Protein AF-A0A938FVF0-F1 (afdb_monomer_lite)

Secondary structure (DSSP, 8-state):
--HHHHHHHHHHHHHHHHHHHHHHHHT-TTTTTT---SPBTTTB-HHHHHHHHHHHHHHHHHHHH-

pLDDT: mean 87.24, st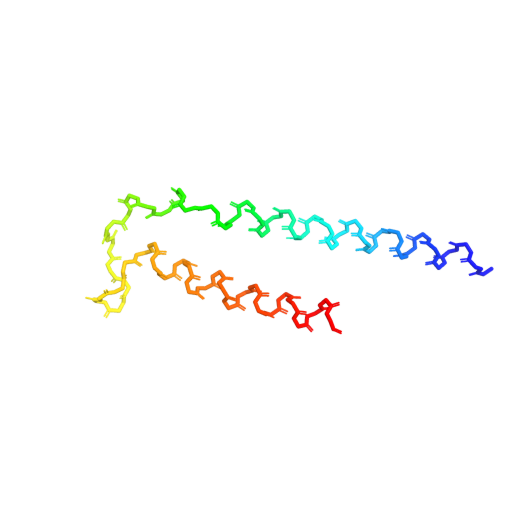d 10.69, range [54.0, 97.31]

Sequence (66 aa):
MSEARNVRTAGRRWWLALLVLVFYLLHQDFWLWRAAGPLAFGFLPPGLLYHALYTAAAAALMGLLV

Structure (mmCIF, N/CA/C/O backbone):
data_AF-A0A938FVF0-F1
#
_entry.id   AF-A0A938FVF0-F1
#
loop_
_atom_site.group_PDB
_atom_site.id
_atom_site.type_symbol
_atom_site.label_atom_id
_atom_site.label_alt_id
_atom_site.label_comp_id
_atom_site.label_asym_id
_atom_site.label_entity_id
_atom_site.label_seq_id
_atom_site.pdbx_PDB_ins_code
_atom_site.Cartn_x
_atom_site.Cartn_y
_atom_site.Cartn_z
_atom_site.occupancy
_atom_site.B_iso_or_equiv
_atom_site.auth_seq_id
_atom_site.auth_comp_id
_atom_site.auth_asym_id
_atom_site.auth_atom_id
_atom_site.pdbx_PDB_model_num
ATOM 1 N N . MET A 1 1 ? -23.010 7.059 30.984 1.00 54.00 1 MET A N 1
ATOM 2 C CA . MET A 1 1 ? -21.608 6.737 30.598 1.00 54.00 1 MET A CA 1
ATOM 3 C C . MET A 1 1 ? -21.456 5.748 29.423 1.00 54.00 1 MET A C 1
ATOM 5 O O . MET A 1 1 ? -20.401 5.767 28.801 1.00 54.00 1 MET A O 1
ATOM 9 N N . SER A 1 2 ? -22.451 4.913 29.074 1.00 60.66 2 SER A N 1
ATOM 10 C CA . SER A 1 2 ? -22.363 3.925 27.967 1.00 60.66 2 SER A CA 1
ATOM 11 C C . SER A 1 2 ? -22.373 4.545 26.552 1.00 60.66 2 SER A C 1
ATOM 13 O O . SER A 1 2 ? -21.591 4.165 25.682 1.00 60.66 2 SER A O 1
ATOM 15 N N . GLU A 1 3 ? -23.196 5.571 26.342 1.00 61.41 3 GLU A N 1
ATOM 16 C CA . GLU A 1 3 ? -23.493 6.150 25.023 1.00 61.41 3 GLU A CA 1
ATOM 17 C C . GLU A 1 3 ? -22.297 6.883 24.388 1.00 61.41 3 GLU A C 1
ATOM 19 O O . GLU A 1 3 ? -21.944 6.651 23.233 1.00 61.41 3 GLU A O 1
ATOM 24 N N . ALA A 1 4 ? -21.563 7.662 25.189 1.00 62.56 4 ALA A N 1
ATOM 25 C CA . ALA A 1 4 ? -20.360 8.367 24.745 1.00 62.56 4 ALA A CA 1
ATOM 26 C C . ALA A 1 4 ? -19.227 7.418 24.306 1.00 62.56 4 ALA A C 1
ATOM 28 O O . ALA A 1 4 ? -18.384 7.789 23.489 1.00 62.56 4 ALA A O 1
ATOM 29 N N . ARG A 1 5 ? -19.184 6.182 24.827 1.00 61.75 5 ARG A N 1
ATOM 30 C CA . ARG A 1 5 ? -18.203 5.169 24.409 1.00 61.75 5 ARG A CA 1
ATOM 31 C C . ARG A 1 5 ? -18.557 4.595 23.035 1.00 61.75 5 ARG A C 1
ATOM 33 O O . ARG A 1 5 ? -17.650 4.355 22.244 1.00 61.75 5 ARG A O 1
ATOM 40 N N . ASN A 1 6 ? -19.851 4.448 22.746 1.00 63.41 6 ASN A N 1
ATOM 41 C CA . ASN A 1 6 ? -20.364 3.929 21.479 1.00 63.41 6 ASN A CA 1
ATOM 42 C C . ASN A 1 6 ? -20.091 4.896 20.311 1.00 63.41 6 ASN A C 1
ATOM 44 O O . ASN A 1 6 ? -19.544 4.493 19.285 1.00 63.41 6 ASN A O 1
ATOM 48 N N . VAL A 1 7 ? -20.331 6.197 20.507 1.00 64.38 7 VAL A N 1
ATOM 49 C CA . VAL A 1 7 ? -20.036 7.223 19.487 1.00 64.38 7 VAL A CA 1
ATOM 50 C C . VAL A 1 7 ? -18.539 7.273 19.153 1.00 64.38 7 VAL A C 1
ATOM 52 O O . VAL A 1 7 ? -18.165 7.295 17.980 1.00 64.38 7 VAL A O 1
ATOM 55 N N . ARG A 1 8 ? -17.657 7.179 20.162 1.00 65.81 8 ARG A N 1
ATOM 56 C CA . ARG A 1 8 ? -16.199 7.115 19.939 1.00 65.81 8 ARG A CA 1
ATOM 57 C C . ARG A 1 8 ? -15.772 5.865 19.169 1.00 65.81 8 ARG A C 1
ATOM 59 O O . ARG A 1 8 ? -14.856 5.932 18.353 1.00 65.81 8 ARG A O 1
ATOM 66 N N . THR A 1 9 ? -16.421 4.723 19.402 1.00 70.94 9 THR A N 1
ATOM 67 C CA . THR A 1 9 ? -16.137 3.495 18.645 1.00 70.94 9 THR A CA 1
ATOM 68 C C . THR A 1 9 ? -16.694 3.536 17.227 1.00 70.94 9 THR A C 1
ATOM 70 O O . THR A 1 9 ? -16.022 3.058 16.317 1.00 70.94 9 THR A O 1
ATOM 73 N N . ALA A 1 10 ? -17.870 4.135 17.022 1.00 72.56 10 ALA A N 1
ATOM 74 C CA . ALA A 1 10 ? -18.462 4.308 15.701 1.00 72.56 10 ALA A CA 1
ATOM 75 C C . ALA A 1 10 ? -17.580 5.209 14.826 1.00 72.56 10 ALA A C 1
ATOM 77 O O . ALA A 1 10 ? -17.199 4.804 13.732 1.00 72.56 10 ALA A O 1
ATOM 78 N N . GLY A 1 11 ? -17.153 6.367 15.346 1.00 80.00 11 GLY A N 1
ATOM 79 C CA . GLY A 1 11 ? -16.239 7.269 14.636 1.00 80.00 11 GLY A CA 1
ATOM 80 C C . GLY A 1 11 ? -14.905 6.608 14.279 1.00 80.00 11 GLY A C 1
ATOM 81 O O . GLY A 1 11 ? -14.438 6.727 13.150 1.00 80.00 11 GLY A O 1
ATOM 82 N N . ARG A 1 12 ? -14.316 5.830 15.200 1.00 83.00 12 ARG A N 1
ATOM 83 C CA . ARG A 1 12 ? -13.066 5.100 14.925 1.00 83.00 12 ARG A CA 1
ATOM 84 C C . ARG A 1 12 ? -13.225 4.074 13.800 1.00 83.00 12 ARG A C 1
ATOM 86 O O . ARG A 1 12 ? -12.343 3.967 12.960 1.00 83.00 12 ARG A O 1
ATOM 93 N N . ARG A 1 13 ? -14.342 3.340 13.759 1.00 86.06 13 ARG A N 1
ATOM 94 C CA . ARG A 1 13 ? -14.614 2.351 12.699 1.00 86.06 13 ARG A CA 1
ATOM 95 C C . ARG A 1 13 ? -14.704 2.999 11.320 1.00 86.06 13 ARG A C 1
ATOM 97 O O . ARG A 1 13 ? -14.155 2.448 10.374 1.00 86.06 13 ARG A O 1
ATOM 104 N N . TRP A 1 14 ? -15.328 4.172 11.218 1.00 91.31 14 TRP A N 1
ATOM 105 C CA . TRP A 1 14 ? -15.396 4.921 9.961 1.00 91.31 14 TRP A CA 1
ATOM 106 C C . TRP A 1 14 ? -14.021 5.366 9.469 1.00 91.31 14 TRP A C 1
ATOM 108 O O . TRP A 1 14 ? -13.731 5.225 8.285 1.00 91.31 14 TRP A O 1
ATOM 118 N N . TRP A 1 15 ? -13.147 5.822 10.369 1.00 89.88 15 TRP A N 1
ATOM 119 C CA . TRP A 1 15 ? -11.768 6.156 10.005 1.00 89.88 15 TRP A CA 1
ATOM 120 C C . TRP A 1 15 ? -10.978 4.944 9.512 1.00 89.88 15 TRP A C 1
ATOM 122 O O . TRP A 1 15 ? -10.269 5.050 8.516 1.00 89.88 15 TRP A O 1
ATOM 132 N N . LEU A 1 16 ? -11.133 3.787 10.160 1.00 90.00 16 LEU A N 1
ATOM 133 C CA . LEU A 1 16 ? -10.497 2.548 9.704 1.00 90.00 16 LEU A CA 1
ATOM 134 C C . LEU A 1 16 ? -11.040 2.105 8.338 1.00 90.00 16 LEU A C 1
ATOM 136 O O . LEU A 1 16 ? -10.261 1.731 7.469 1.00 90.00 16 LEU A O 1
ATOM 140 N N . ALA A 1 17 ? -12.353 2.201 8.117 1.00 91.38 17 ALA A N 1
ATOM 141 C CA . ALA A 1 17 ? -12.962 1.890 6.825 1.00 91.38 17 ALA A CA 1
ATOM 142 C C . ALA A 1 17 ? -12.457 2.823 5.714 1.00 91.38 17 ALA A C 1
ATOM 144 O O . ALA A 1 17 ? -12.127 2.360 4.624 1.00 91.38 17 ALA A O 1
ATOM 145 N N . LEU A 1 18 ? -12.337 4.122 6.003 1.00 94.50 18 LEU A N 1
ATOM 146 C CA . LEU A 1 18 ? -11.765 5.091 5.072 1.00 94.50 18 LEU A CA 1
ATOM 147 C C . LEU A 1 18 ? -10.300 4.767 4.758 1.00 94.50 18 LEU A C 1
ATOM 149 O O . LEU A 1 18 ? -9.900 4.815 3.599 1.00 94.50 18 LEU A O 1
ATOM 153 N N . LEU A 1 19 ? -9.511 4.398 5.768 1.00 93.25 19 LEU A N 1
ATOM 154 C CA . LEU A 1 19 ? -8.107 4.029 5.594 1.00 93.25 19 LEU A CA 1
ATOM 155 C C . LEU A 1 19 ? -7.953 2.792 4.697 1.00 93.25 19 LEU A C 1
ATOM 157 O O . LEU A 1 19 ? -7.131 2.795 3.784 1.00 93.25 19 LEU A O 1
ATOM 161 N N . VAL A 1 20 ? -8.794 1.774 4.897 1.00 92.75 20 VAL A N 1
ATOM 162 C CA . VAL A 1 20 ? -8.841 0.584 4.032 1.00 92.75 20 VAL A CA 1
ATOM 163 C C . VAL A 1 20 ? -9.255 0.951 2.604 1.00 92.75 20 VAL A C 1
ATOM 165 O O . VAL A 1 20 ? -8.639 0.474 1.654 1.00 92.75 20 VAL A O 1
ATOM 168 N N . LEU A 1 21 ? -10.250 1.829 2.435 1.00 95.38 21 LEU A N 1
ATOM 169 C CA . LEU A 1 21 ? -10.683 2.295 1.115 1.00 95.38 21 LEU A CA 1
ATOM 170 C C . LEU A 1 21 ? -9.557 3.030 0.371 1.00 95.38 21 LEU A C 1
ATOM 172 O O . LEU A 1 21 ? -9.358 2.802 -0.820 1.00 95.38 21 LEU A O 1
ATOM 176 N N . VAL A 1 22 ? -8.791 3.876 1.064 1.00 95.06 22 VAL A N 1
ATOM 177 C CA . VAL A 1 22 ? -7.628 4.566 0.484 1.00 95.06 22 VAL A CA 1
ATOM 178 C C . VAL A 1 22 ? -6.568 3.564 0.029 1.00 95.06 22 VAL A C 1
ATOM 180 O O . VAL A 1 22 ? -6.087 3.664 -1.099 1.00 95.06 22 VAL A O 1
ATOM 183 N N . PHE A 1 23 ? -6.241 2.573 0.863 1.00 94.62 23 PHE A N 1
ATOM 184 C CA . PHE A 1 23 ? -5.315 1.504 0.483 1.00 94.62 23 PHE A CA 1
ATOM 185 C C . PHE A 1 23 ? -5.813 0.750 -0.752 1.00 94.62 23 PHE A C 1
ATOM 187 O O . PHE A 1 23 ? -5.071 0.599 -1.715 1.00 94.62 23 PHE A O 1
ATOM 194 N N . TYR A 1 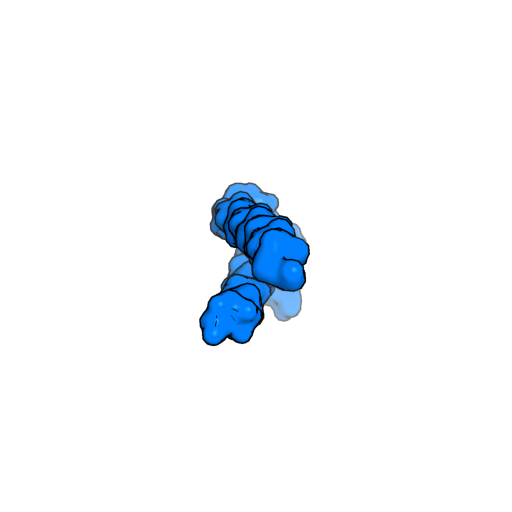24 ? -7.093 0.379 -0.791 1.00 93.44 24 TYR A N 1
ATOM 195 C CA . TYR A 1 24 ? -7.687 -0.309 -1.937 1.00 93.44 24 TYR A CA 1
ATOM 196 C C . TYR A 1 24 ? -7.532 0.459 -3.265 1.00 93.44 24 TYR A C 1
ATOM 198 O O . TYR A 1 24 ? -7.252 -0.142 -4.304 1.00 93.44 24 TYR A O 1
ATOM 206 N N . LEU A 1 25 ? -7.674 1.787 -3.239 1.00 94.75 25 LEU A N 1
ATOM 207 C CA . LEU A 1 25 ? -7.483 2.633 -4.422 1.00 94.75 25 LEU A CA 1
ATOM 208 C C . LEU A 1 25 ? -6.004 2.782 -4.810 1.00 94.75 25 LEU A C 1
ATOM 210 O O . LEU A 1 25 ? -5.673 2.803 -5.997 1.00 94.75 25 LEU A O 1
ATOM 214 N N . LEU A 1 26 ? -5.108 2.865 -3.825 1.00 94.12 26 LEU A N 1
ATOM 215 C CA . LEU A 1 26 ? -3.661 2.877 -4.059 1.00 94.12 26 LEU A CA 1
ATOM 216 C C . LEU A 1 26 ? -3.148 1.515 -4.551 1.00 94.12 26 LEU A C 1
ATOM 218 O O . LEU A 1 26 ? -2.166 1.452 -5.272 1.00 94.12 26 LEU A O 1
ATOM 222 N N . HIS A 1 27 ? -3.837 0.418 -4.251 1.00 91.69 27 HIS A N 1
ATOM 223 C CA . HIS A 1 27 ? -3.421 -0.902 -4.722 1.00 91.69 27 HIS A CA 1
ATOM 224 C C . HIS A 1 27 ? -3.463 -1.066 -6.247 1.00 91.69 27 HIS A C 1
ATOM 226 O O . HIS A 1 27 ? -2.896 -2.009 -6.782 1.00 91.69 27 HIS A O 1
ATOM 232 N N . GLN A 1 28 ? -4.181 -0.196 -6.951 1.00 91.88 28 GLN A N 1
ATOM 233 C CA . GLN A 1 28 ? -4.408 -0.364 -8.376 1.00 91.88 28 GLN A CA 1
ATOM 234 C C . GLN A 1 28 ? -3.117 -0.167 -9.183 1.00 91.88 28 GLN A C 1
ATOM 236 O O . GLN A 1 28 ? -2.418 0.832 -9.030 1.00 91.88 28 GLN A O 1
ATOM 241 N N . ASP A 1 29 ? -2.846 -1.064 -10.128 1.00 84.88 29 ASP A N 1
ATOM 242 C CA . ASP A 1 29 ? -1.590 -1.076 -10.891 1.00 84.88 29 ASP A CA 1
ATOM 243 C C . ASP A 1 29 ? -1.389 0.127 -11.835 1.00 84.88 29 ASP A C 1
ATOM 245 O O . ASP A 1 29 ? -0.304 0.328 -12.382 1.00 84.88 29 ASP A O 1
ATOM 249 N N . PHE A 1 30 ? -2.406 0.965 -12.056 1.00 90.50 30 PHE A N 1
ATOM 250 C CA . PHE A 1 30 ? -2.372 1.987 -13.106 1.00 90.50 30 PHE A CA 1
ATOM 251 C C . PHE A 1 30 ? -1.473 3.200 -12.811 1.00 90.50 30 PHE A C 1
ATOM 253 O O . PHE A 1 30 ? -1.108 3.908 -13.751 1.00 90.50 30 PHE A O 1
ATOM 260 N N . TRP A 1 31 ? -1.109 3.466 -11.552 1.00 85.62 31 TRP A N 1
ATOM 261 C CA . TRP A 1 31 ? -0.453 4.725 -11.159 1.00 85.62 31 TRP A CA 1
ATOM 262 C C . TRP A 1 31 ? 0.917 4.939 -11.815 1.00 85.62 31 TRP A C 1
ATOM 264 O O . TRP A 1 31 ? 1.204 6.022 -12.322 1.00 85.62 31 TRP A O 1
ATOM 274 N N . LEU A 1 32 ? 1.763 3.907 -11.817 1.00 88.88 32 LEU A N 1
ATOM 275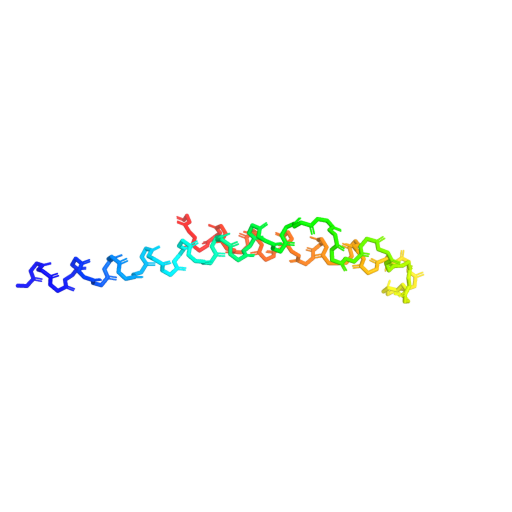 C CA . LEU A 1 32 ? 3.152 3.976 -12.294 1.00 88.88 32 LEU A CA 1
ATOM 276 C C . LEU A 1 32 ? 3.463 2.939 -13.381 1.00 88.88 32 LEU A C 1
ATOM 278 O O . LEU A 1 32 ? 4.618 2.789 -13.771 1.00 88.88 32 LEU A O 1
ATOM 282 N N . TRP A 1 33 ? 2.440 2.274 -13.927 1.00 84.50 33 TRP A N 1
ATOM 283 C CA . TRP A 1 33 ? 2.576 1.253 -14.975 1.00 84.50 33 TRP A CA 1
ATOM 284 C C . TRP A 1 33 ? 3.353 1.734 -16.210 1.00 84.50 33 TRP A C 1
ATOM 286 O O . TRP A 1 33 ? 4.083 0.969 -16.833 1.00 84.50 33 TRP A O 1
ATOM 296 N N . ARG A 1 34 ? 3.214 3.015 -16.577 1.00 88.50 34 ARG A N 1
ATOM 297 C CA . ARG A 1 34 ? 3.893 3.595 -17.752 1.00 88.50 34 ARG A CA 1
ATOM 298 C C . ARG A 1 34 ? 5.272 4.182 -17.439 1.00 88.50 34 ARG A C 1
ATOM 300 O O . ARG A 1 34 ? 5.970 4.608 -18.357 1.00 88.50 34 ARG A O 1
ATOM 307 N N . ALA A 1 35 ? 5.668 4.232 -16.169 1.00 88.25 35 ALA A N 1
ATOM 308 C CA . ALA A 1 35 ? 6.926 4.831 -15.747 1.00 88.25 35 ALA A CA 1
ATOM 309 C C . ALA A 1 35 ? 8.044 3.777 -15.749 1.00 88.25 35 ALA A C 1
ATOM 311 O O . ALA A 1 35 ? 8.252 3.067 -14.768 1.00 88.25 35 ALA A O 1
ATOM 312 N N . ALA A 1 36 ? 8.777 3.692 -16.862 1.00 84.88 36 ALA A N 1
ATOM 313 C CA . ALA A 1 36 ? 9.935 2.803 -16.994 1.00 84.88 36 ALA A CA 1
ATOM 314 C C . ALA A 1 36 ? 11.214 3.362 -16.337 1.00 84.88 36 ALA A C 1
ATOM 316 O O . ALA A 1 36 ? 12.134 2.605 -16.039 1.00 84.88 36 ALA A O 1
ATOM 317 N N . GLY A 1 37 ? 11.283 4.672 -16.083 1.00 90.94 37 GLY A N 1
ATOM 318 C CA . GLY A 1 37 ? 12.429 5.307 -15.440 1.00 90.94 37 GLY A CA 1
ATOM 319 C C . GLY A 1 37 ? 12.120 6.710 -14.897 1.00 90.94 37 GLY A C 1
ATOM 320 O O . GLY A 1 37 ? 11.027 7.224 -15.142 1.00 90.94 37 GLY A O 1
ATOM 321 N N . PRO A 1 38 ? 13.068 7.335 -14.174 1.00 90.00 38 PRO A N 1
ATOM 322 C CA . PRO A 1 38 ? 14.387 6.798 -13.822 1.00 90.00 38 PRO A CA 1
ATOM 323 C C . PRO A 1 38 ? 14.291 5.596 -12.872 1.00 90.00 38 PRO A C 1
ATOM 325 O O . PRO A 1 38 ? 13.376 5.506 -12.057 1.00 90.00 38 PRO A O 1
ATOM 328 N N . LEU A 1 39 ? 15.224 4.653 -13.003 1.00 91.88 39 LEU A N 1
ATOM 329 C CA . LEU A 1 39 ? 15.291 3.489 -12.122 1.00 91.88 39 LEU A CA 1
ATOM 330 C C . LEU A 1 39 ? 15.789 3.926 -10.741 1.00 91.88 39 LEU A C 1
ATOM 332 O O . LEU A 1 39 ? 16.857 4.530 -10.619 1.00 91.88 39 LEU A O 1
ATOM 336 N N . ALA A 1 40 ? 15.053 3.579 -9.692 1.00 91.00 40 ALA A N 1
ATOM 337 C CA . ALA A 1 40 ? 15.546 3.692 -8.331 1.00 91.00 40 ALA A CA 1
ATOM 338 C C . ALA A 1 40 ? 16.728 2.729 -8.134 1.00 91.00 40 ALA A C 1
ATOM 340 O O . ALA A 1 40 ? 16.715 1.594 -8.616 1.00 91.00 40 ALA A O 1
ATOM 341 N N . PHE A 1 41 ? 17.780 3.201 -7.460 1.00 92.94 41 PHE A N 1
ATOM 342 C CA . PHE A 1 41 ? 19.011 2.435 -7.210 1.00 92.94 41 PHE A CA 1
ATOM 343 C C . PHE A 1 41 ? 19.705 1.883 -8.474 1.00 92.94 41 PHE A C 1
ATOM 345 O O . PHE A 1 41 ? 20.551 1.001 -8.374 1.00 92.94 41 PHE A O 1
ATOM 352 N N . GLY A 1 42 ? 19.357 2.381 -9.667 1.00 91.12 42 GLY A N 1
ATOM 353 C CA . GLY A 1 42 ? 19.930 1.936 -10.939 1.00 91.12 42 GLY A CA 1
ATOM 354 C C . GLY A 1 42 ? 19.342 0.645 -11.524 1.00 91.12 42 GLY A C 1
ATOM 355 O O . GLY A 1 42 ? 19.737 0.274 -12.624 1.00 91.12 42 GLY A O 1
ATOM 356 N N . PHE A 1 43 ? 18.393 -0.023 -10.853 1.00 91.19 43 PHE A N 1
ATOM 357 C CA . PHE A 1 43 ? 17.788 -1.270 -11.359 1.00 91.19 43 PHE A CA 1
ATOM 358 C C . PHE A 1 43 ? 16.285 -1.422 -11.090 1.00 91.19 43 PHE A C 1
ATOM 360 O O . PHE A 1 43 ? 15.659 -2.298 -11.680 1.00 91.19 43 PHE A O 1
ATOM 367 N N . LEU A 1 44 ? 15.694 -0.612 -10.206 1.00 93.06 44 LEU A N 1
ATOM 368 C CA . LEU A 1 44 ? 14.318 -0.792 -9.752 1.00 93.06 44 LEU A CA 1
ATOM 369 C C . LEU A 1 44 ? 13.369 0.193 -10.458 1.00 93.06 44 LEU A C 1
ATOM 371 O O . LEU A 1 44 ? 13.444 1.397 -10.207 1.00 93.06 44 LEU A O 1
ATOM 375 N N . PRO A 1 45 ? 12.447 -0.276 -11.314 1.00 92.75 45 PRO A N 1
ATOM 376 C CA . PRO A 1 45 ? 11.424 0.568 -11.915 1.00 92.75 45 PRO A CA 1
ATOM 377 C C . PRO A 1 45 ? 10.549 1.259 -10.857 1.00 92.75 45 PRO A C 1
ATOM 379 O O . PRO A 1 45 ? 10.204 0.630 -9.850 1.00 92.75 45 PRO A O 1
ATOM 382 N N . PRO A 1 46 ? 10.110 2.507 -11.097 1.00 93.31 46 PRO A N 1
ATOM 383 C CA . PRO A 1 46 ? 9.209 3.235 -10.203 1.00 93.31 46 PRO A CA 1
ATOM 384 C C . PRO A 1 46 ? 7.953 2.448 -9.814 1.00 93.31 46 PRO A C 1
ATOM 386 O O . PRO A 1 46 ? 7.557 2.462 -8.651 1.00 93.31 46 PRO A O 1
ATOM 389 N N . GLY A 1 47 ? 7.361 1.710 -10.760 1.00 92.88 47 GLY A N 1
ATOM 390 C CA . GLY A 1 47 ? 6.204 0.855 -10.490 1.00 92.88 47 GLY A CA 1
ATOM 39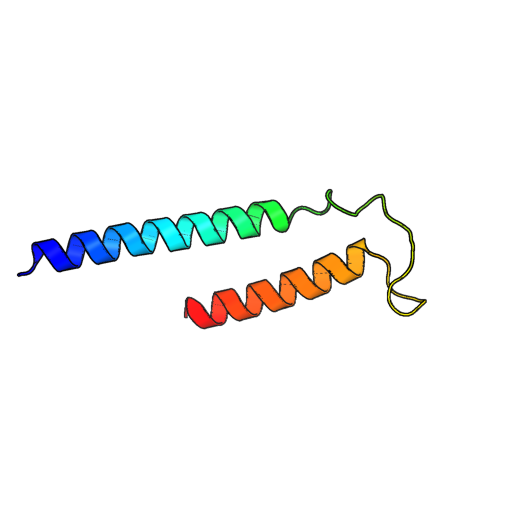1 C C . GLY A 1 47 ? 6.490 -0.253 -9.471 1.00 92.88 47 GLY A C 1
ATOM 392 O O . GLY A 1 47 ? 5.661 -0.507 -8.603 1.00 92.88 47 GLY A O 1
ATOM 393 N N . LEU A 1 48 ? 7.674 -0.873 -9.511 1.00 92.06 48 LEU A N 1
ATOM 394 C CA . LEU A 1 48 ? 8.056 -1.905 -8.540 1.00 92.06 48 LEU A CA 1
ATOM 395 C C . LEU A 1 48 ? 8.393 -1.308 -7.172 1.00 92.06 48 LEU A C 1
ATOM 397 O O . LEU A 1 48 ? 7.989 -1.864 -6.152 1.00 92.06 48 LEU A O 1
ATOM 401 N N . LEU A 1 49 ? 9.079 -0.160 -7.136 1.00 94.00 49 LEU A N 1
ATOM 402 C CA . LEU A 1 49 ? 9.336 0.549 -5.880 1.00 94.00 49 LEU A CA 1
ATOM 403 C C . LEU A 1 49 ? 8.026 0.940 -5.185 1.00 94.00 49 LEU A C 1
ATOM 405 O O . LEU A 1 49 ? 7.884 0.742 -3.980 1.00 94.00 49 LEU A O 1
ATOM 409 N N . TYR A 1 50 ? 7.061 1.451 -5.949 1.00 93.88 50 TYR A N 1
ATOM 410 C CA . TYR A 1 50 ? 5.731 1.777 -5.448 1.00 93.88 50 TYR A CA 1
ATOM 411 C C . TYR A 1 50 ? 5.051 0.575 -4.795 1.00 93.88 50 TYR A C 1
ATOM 413 O O . TYR A 1 50 ? 4.602 0.674 -3.656 1.00 93.88 50 TYR A O 1
ATOM 421 N N . HIS A 1 51 ? 5.049 -0.574 -5.472 1.00 93.38 51 HIS A N 1
ATOM 422 C CA . HIS A 1 51 ? 4.470 -1.800 -4.929 1.00 93.38 51 HIS A CA 1
ATOM 423 C C . HIS A 1 51 ? 5.186 -2.281 -3.668 1.00 93.38 51 HIS A C 1
ATOM 425 O O . HIS A 1 51 ? 4.521 -2.668 -2.711 1.00 93.38 51 HIS A O 1
ATOM 431 N N . ALA A 1 52 ? 6.519 -2.216 -3.626 1.00 94.56 52 ALA A N 1
ATOM 432 C CA . ALA A 1 52 ? 7.289 -2.600 -2.444 1.00 94.56 52 ALA A CA 1
ATOM 433 C C . ALA A 1 52 ? 6.972 -1.712 -1.225 1.00 94.56 52 ALA A C 1
ATOM 435 O O . ALA A 1 52 ? 6.827 -2.206 -0.107 1.00 94.56 52 ALA A O 1
ATOM 436 N N . LEU A 1 53 ? 6.827 -0.401 -1.431 1.00 95.31 53 LEU A N 1
ATOM 437 C CA . LEU A 1 53 ? 6.435 0.521 -0.364 1.00 95.31 53 LEU A CA 1
ATOM 438 C C . LEU A 1 53 ? 4.974 0.316 0.051 1.00 95.31 53 LEU A C 1
ATOM 440 O O . LEU A 1 53 ? 4.668 0.330 1.244 1.00 95.31 53 LEU A O 1
ATOM 444 N N . TYR A 1 54 ? 4.083 0.086 -0.914 1.00 95.56 54 TYR A N 1
ATOM 445 C CA . TYR A 1 54 ? 2.674 -0.186 -0.655 1.00 95.56 54 TYR A CA 1
ATOM 446 C C . TYR A 1 54 ? 2.488 -1.459 0.184 1.00 95.56 54 TYR A C 1
ATOM 448 O O . TYR A 1 54 ? 1.746 -1.439 1.166 1.00 95.56 54 TYR A O 1
ATOM 456 N N . THR A 1 55 ? 3.187 -2.553 -0.137 1.00 95.94 55 THR A N 1
ATOM 457 C CA . THR A 1 55 ? 3.093 -3.806 0.632 1.00 95.94 55 THR A CA 1
ATOM 458 C C . THR A 1 55 ? 3.637 -3.653 2.050 1.00 95.94 55 THR A C 1
ATOM 460 O O . THR A 1 55 ? 3.003 -4.130 2.992 1.00 95.94 55 THR A O 1
ATOM 463 N N . ALA A 1 56 ? 4.749 -2.934 2.233 1.00 97.31 56 ALA A N 1
ATOM 464 C CA . ALA A 1 56 ? 5.275 -2.617 3.560 1.00 97.31 56 ALA A CA 1
ATOM 465 C C . ALA A 1 56 ? 4.275 -1.788 4.388 1.00 97.31 56 ALA A C 1
ATOM 467 O O . ALA A 1 56 ? 4.018 -2.097 5.555 1.00 97.31 56 ALA A O 1
ATOM 468 N N . ALA A 1 57 ? 3.655 -0.776 3.775 1.00 96.25 57 ALA A N 1
ATOM 469 C CA . ALA A 1 57 ? 2.625 0.033 4.419 1.00 96.25 57 ALA A CA 1
ATOM 470 C C . ALA A 1 57 ? 1.370 -0.792 4.764 1.00 96.25 57 ALA A C 1
ATOM 472 O O . ALA A 1 57 ? 0.788 -0.606 5.832 1.00 96.25 57 ALA A O 1
ATOM 473 N N . ALA A 1 58 ? 0.976 -1.737 3.905 1.00 95.38 58 ALA A N 1
ATOM 474 C CA . ALA A 1 58 ? -0.175 -2.609 4.139 1.00 95.38 58 ALA A CA 1
ATOM 475 C C . ALA A 1 58 ? 0.081 -3.590 5.293 1.00 95.38 58 ALA A C 1
ATOM 477 O O . ALA A 1 58 ? -0.798 -3.802 6.127 1.00 95.38 58 ALA A O 1
ATOM 478 N N . ALA A 1 59 ? 1.296 -4.137 5.392 1.00 96.12 59 ALA A N 1
ATOM 479 C CA . ALA A 1 59 ? 1.702 -4.968 6.523 1.00 96.12 59 ALA A CA 1
ATOM 480 C C . ALA A 1 59 ? 1.657 -4.183 7.846 1.00 96.12 59 ALA A C 1
ATOM 482 O O . ALA A 1 5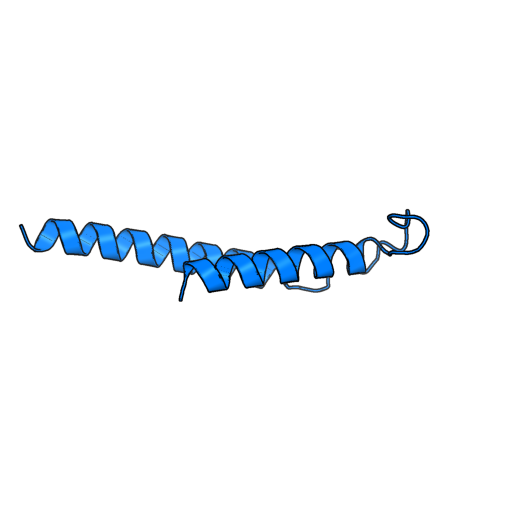9 ? 1.117 -4.675 8.837 1.00 96.12 59 ALA A O 1
ATOM 483 N N . ALA A 1 60 ? 2.151 -2.940 7.848 1.00 95.44 60 ALA A N 1
ATOM 484 C CA . ALA A 1 60 ? 2.068 -2.060 9.013 1.00 95.44 60 ALA A CA 1
ATOM 485 C C . ALA A 1 60 ? 0.612 -1.744 9.397 1.00 95.44 60 ALA A C 1
ATOM 487 O O . ALA A 1 60 ? 0.263 -1.799 10.574 1.00 95.44 60 ALA A O 1
ATOM 488 N N . LEU A 1 61 ? -0.253 -1.471 8.412 1.00 92.00 61 LEU A N 1
ATOM 489 C CA . LEU A 1 61 ? -1.682 -1.261 8.640 1.00 92.00 61 LEU A CA 1
ATOM 490 C C . LEU A 1 61 ? -2.338 -2.492 9.278 1.00 92.00 61 LEU A C 1
ATOM 492 O O . LEU A 1 61 ? -3.075 -2.352 10.250 1.00 92.00 61 LEU A O 1
ATOM 496 N N . MET A 1 62 ? -2.047 -3.694 8.778 1.00 91.69 62 MET A N 1
ATOM 497 C CA . MET A 1 62 ? -2.569 -4.930 9.365 1.00 91.69 62 MET A CA 1
ATOM 498 C C . MET A 1 62 ? -2.099 -5.129 10.807 1.00 91.69 62 MET A C 1
ATOM 500 O O . MET A 1 62 ? -2.912 -5.498 11.648 1.00 91.69 62 MET A O 1
ATOM 504 N N . GLY A 1 63 ? -0.840 -4.806 11.116 1.00 92.19 63 GLY A N 1
ATOM 505 C CA . GLY A 1 63 ? -0.326 -4.835 12.489 1.00 92.19 63 GLY A CA 1
ATOM 506 C C . GLY A 1 63 ? -0.978 -3.823 13.441 1.00 92.19 63 GLY A C 1
ATOM 507 O O . GLY A 1 63 ? -0.859 -3.972 14.650 1.00 92.19 63 GLY A O 1
ATOM 508 N N . LEU A 1 64 ? -1.662 -2.794 12.927 1.00 86.88 64 LEU A N 1
ATOM 509 C CA . LEU A 1 64 ? -2.470 -1.869 13.735 1.00 86.88 64 LEU A CA 1
ATOM 510 C C . LEU A 1 64 ? -3.928 -2.328 13.889 1.00 86.88 64 LEU A C 1
ATOM 512 O O . LEU A 1 64 ? -4.630 -1.853 14.784 1.00 86.88 64 LEU A O 1
ATOM 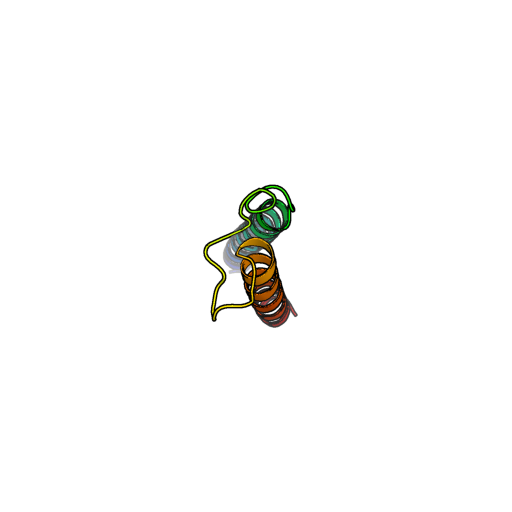516 N N . LEU A 1 65 ? -4.410 -3.175 12.975 1.00 84.31 65 LEU A N 1
ATOM 517 C CA . LEU A 1 65 ? -5.796 -3.645 12.926 1.00 84.31 65 LEU A CA 1
ATOM 518 C C . LEU A 1 65 ? -6.025 -4.925 13.739 1.00 84.31 65 LEU A C 1
ATOM 520 O O . LEU A 1 65 ? -7.134 -5.108 14.250 1.00 84.31 65 LEU A O 1
ATOM 524 N N . VAL A 1 66 ? -5.012 -5.792 13.812 1.00 87.94 66 VAL A N 1
ATOM 525 C CA . VAL A 1 66 ? -4.989 -7.070 14.548 1.00 87.94 66 VAL A CA 1
ATOM 526 C C . VAL A 1 66 ? -4.238 -6.910 15.860 1.00 87.94 66 VAL A C 1
ATOM 528 O O . VAL A 1 66 ? -4.772 -7.407 16.877 1.00 87.94 66 VAL A O 1
#

Radius of gyration: 17.34 Å; chains: 1; bounding box: 43×15×48 Å

Foldseek 3Di:
DVPVVVVVVVVVVVVLVVVVVVLVVLPDQPPQVVQQDDADVNPHTPSRVSVVVSVVVVVVSVVVVD